Protein AF-A0A0H4A377-F1 (afdb_monomer_lite)

Foldseek 3Di:
DDDPDDPPPPQDDDDVQLVDDDPQLVVLVSVLVVQLVVLLDLPPDPDDQDADDPLLVPDQLLLNLQLLVQLSQQSSCVSRVVSLVVSVVSCVVSVSVSNVVVCVVVPVNPRRDRQPPRPDDSVVNDDDPVRVVVSVVCVVVSHRNGGPVRSVVSSVVSVVD

pLDDT: mean 80.59, std 16.09, range [32.06, 98.0]

Structure (mmCIF, N/CA/C/O backbone):
data_AF-A0A0H4A377-F1
#
_entry.id   AF-A0A0H4A377-F1
#
loop_
_atom_site.group_PDB
_atom_site.id
_atom_site.type_symbol
_atom_site.label_atom_id
_atom_site.label_alt_id
_atom_site.label_comp_id
_atom_site.label_asym_id
_atom_site.label_entity_id
_atom_site.label_seq_id
_atom_site.pdbx_PDB_ins_code
_atom_site.Cartn_x
_atom_site.Cartn_y
_atom_site.Cartn_z
_atom_site.occupancy
_atom_site.B_iso_or_equiv
_atom_site.auth_seq_id
_atom_site.auth_comp_id
_atom_site.auth_asym_id
_atom_site.auth_atom_id
_atom_site.pdbx_PDB_model_num
ATOM 1 N N . MET A 1 1 ? 28.734 11.476 30.024 1.00 33.59 1 MET A N 1
ATOM 2 C CA . MET A 1 1 ? 27.365 10.921 30.065 1.00 33.59 1 MET A CA 1
ATOM 3 C C . MET A 1 1 ? 26.577 11.613 28.969 1.00 33.59 1 MET A C 1
ATOM 5 O O . MET A 1 1 ? 26.294 12.795 29.099 1.00 33.59 1 MET A O 1
ATOM 9 N N . LEU A 1 2 ? 26.367 10.931 27.843 1.00 34.34 2 LEU A N 1
ATOM 10 C CA . LEU A 1 2 ? 25.585 11.451 26.722 1.00 34.34 2 LEU A CA 1
ATOM 11 C C . LEU A 1 2 ? 24.106 11.210 27.034 1.00 34.34 2 LEU A C 1
ATOM 13 O O . LEU A 1 2 ? 23.704 10.077 27.286 1.00 34.34 2 LEU A O 1
ATOM 17 N N . LEU A 1 3 ? 23.341 12.297 27.092 1.00 38.03 3 LEU A N 1
ATOM 18 C CA . LEU A 1 3 ? 21.902 12.306 27.322 1.00 38.03 3 LEU A CA 1
ATOM 19 C C . LEU A 1 3 ? 21.206 11.594 26.156 1.00 38.03 3 LEU A C 1
ATOM 21 O O . LEU A 1 3 ? 21.155 12.115 25.044 1.00 38.03 3 LEU A O 1
ATOM 25 N N . GLY A 1 4 ? 20.687 10.396 26.422 1.00 33.06 4 GLY A N 1
ATOM 26 C CA . GLY A 1 4 ? 19.763 9.699 25.537 1.00 33.06 4 GLY A CA 1
ATOM 27 C C . GLY A 1 4 ? 18.421 10.420 25.548 1.00 33.06 4 GLY A C 1
ATOM 28 O O . GLY A 1 4 ? 17.617 10.225 26.454 1.00 33.06 4 GLY A O 1
ATOM 29 N N . GLY A 1 5 ? 18.197 11.283 24.559 1.00 32.06 5 GLY A N 1
ATOM 30 C CA . GLY A 1 5 ? 16.874 11.821 24.279 1.00 32.06 5 GLY A CA 1
ATOM 31 C C . GLY A 1 5 ? 16.006 10.707 23.710 1.00 32.06 5 GLY A C 1
ATOM 32 O O . GLY A 1 5 ? 16.169 10.322 22.556 1.00 32.06 5 GLY A O 1
ATOM 33 N N . THR A 1 6 ? 15.093 10.170 24.514 1.00 38.69 6 THR A N 1
ATOM 34 C CA . THR A 1 6 ? 13.987 9.369 23.995 1.00 38.69 6 THR A CA 1
ATOM 35 C C . THR A 1 6 ? 13.152 10.286 23.110 1.00 38.69 6 THR A C 1
ATOM 37 O O . THR A 1 6 ? 12.562 11.249 23.604 1.00 38.69 6 THR A O 1
ATOM 40 N N . LEU A 1 7 ? 13.136 10.023 21.803 1.00 39.56 7 LEU A N 1
ATOM 41 C CA . LEU A 1 7 ? 12.176 10.613 20.877 1.00 39.56 7 LEU A CA 1
ATOM 42 C C . LEU A 1 7 ? 10.778 10.258 21.396 1.00 39.56 7 LEU A C 1
ATOM 44 O O . LEU A 1 7 ? 10.301 9.142 21.206 1.00 39.56 7 LEU A O 1
ATOM 48 N N . SER A 1 8 ? 10.153 11.187 22.117 1.00 38.62 8 SER A N 1
ATOM 49 C CA . SER A 1 8 ? 8.741 11.099 22.468 1.00 38.62 8 SER A CA 1
ATOM 50 C C . SER A 1 8 ? 7.973 11.291 21.167 1.00 38.62 8 SER A C 1
ATOM 52 O O . SER A 1 8 ? 7.726 12.418 20.735 1.00 38.62 8 SER A O 1
ATOM 54 N N . TYR A 1 9 ? 7.695 10.191 20.468 1.00 49.31 9 TYR A N 1
ATOM 55 C CA . TYR A 1 9 ? 6.739 10.210 19.375 1.00 49.31 9 TYR A CA 1
ATOM 56 C C . TYR A 1 9 ? 5.407 10.636 19.986 1.00 49.31 9 TYR A C 1
ATOM 58 O O . TYR A 1 9 ? 4.840 9.903 20.795 1.00 49.31 9 TYR A O 1
ATOM 66 N N . ALA A 1 10 ? 4.938 11.838 19.636 1.00 57.28 10 ALA A N 1
ATOM 67 C CA . ALA A 1 10 ? 3.597 12.282 19.991 1.00 57.28 10 ALA A CA 1
ATOM 68 C C . ALA A 1 10 ? 2.610 11.161 19.637 1.00 57.28 10 ALA A C 1
ATOM 70 O O . ALA A 1 10 ? 2.690 10.595 18.536 1.00 57.28 10 ALA A O 1
ATOM 71 N N . GLN A 1 11 ? 1.740 10.798 20.585 1.00 59.22 11 GLN A N 1
ATOM 72 C CA . GLN A 1 11 ? 0.735 9.774 20.329 1.00 59.22 11 GLN A CA 1
ATOM 73 C C . GLN A 1 11 ? -0.070 10.181 19.084 1.00 59.22 11 GLN A C 1
ATOM 75 O O . GLN A 1 11 ? -0.408 11.357 18.945 1.00 59.22 11 GLN A O 1
ATOM 80 N N . PRO A 1 12 ? -0.303 9.262 18.132 1.00 72.88 12 PRO A N 1
ATOM 81 C CA . PRO A 1 12 ? -1.138 9.558 16.981 1.00 72.88 12 PRO A CA 1
ATOM 82 C C . PRO A 1 12 ? -2.538 9.975 17.434 1.00 72.88 12 PRO A C 1
ATOM 84 O O . PRO A 1 12 ? -3.149 9.267 18.231 1.00 72.88 12 PRO A O 1
ATOM 87 N N . ASP A 1 13 ? -3.048 11.080 16.892 1.00 79.94 13 ASP A N 1
ATOM 88 C CA . ASP A 1 13 ? -4.442 11.468 17.103 1.00 79.94 13 ASP A CA 1
ATOM 89 C C . ASP A 1 13 ? -5.382 10.440 16.463 1.00 79.94 13 ASP A C 1
ATOM 91 O O . ASP A 1 13 ? -5.156 9.971 15.339 1.00 79.94 13 ASP A O 1
ATOM 95 N N . VAL A 1 14 ? -6.453 10.105 17.183 1.00 85.44 14 VAL A N 1
ATOM 96 C CA . VAL A 1 14 ? -7.566 9.305 16.669 1.00 85.44 14 VAL A CA 1
ATOM 97 C C . VAL A 1 14 ? -8.572 10.254 16.021 1.00 85.44 14 VAL A C 1
ATOM 99 O O . VAL A 1 14 ? -9.105 11.118 16.713 1.00 85.44 14 VAL A O 1
ATOM 102 N N . PRO A 1 15 ? -8.868 10.112 14.721 1.00 86.75 15 PRO A N 1
ATOM 103 C CA . PRO A 1 15 ? -9.880 10.931 14.070 1.00 86.75 15 PRO A CA 1
ATOM 104 C C . PRO A 1 15 ? -11.271 10.753 14.701 1.00 86.75 15 PRO A C 1
ATOM 106 O O . PRO A 1 15 ? -11.772 9.632 14.822 1.00 86.75 15 PRO A O 1
ATOM 109 N N . ASP A 1 16 ? -11.933 11.864 15.039 1.00 86.94 16 ASP A N 1
ATOM 110 C CA . ASP A 1 16 ? -13.263 11.870 15.674 1.00 86.94 16 ASP A CA 1
ATOM 111 C C . ASP A 1 16 ? -14.327 11.115 14.857 1.00 86.94 16 ASP A C 1
ATOM 113 O O . ASP A 1 16 ? -15.260 10.521 15.405 1.00 86.94 16 ASP A O 1
ATOM 117 N N . ASN A 1 17 ? -14.192 11.110 13.526 1.00 86.12 17 ASN A N 1
ATOM 118 C CA . ASN A 1 17 ? -15.119 10.437 12.614 1.00 86.12 17 ASN A CA 1
ATOM 119 C C . ASN A 1 17 ? -15.098 8.904 12.745 1.00 86.12 17 ASN A C 1
ATOM 121 O O . ASN A 1 17 ? -16.081 8.267 12.352 1.00 86.12 17 ASN A O 1
ATOM 125 N N . LEU A 1 18 ? -14.046 8.318 13.331 1.00 88.31 18 LEU A N 1
ATOM 126 C CA . LEU A 1 18 ? -13.995 6.887 13.634 1.00 88.31 18 LEU A CA 1
ATOM 127 C C . LEU A 1 18 ? -14.927 6.510 14.790 1.00 88.31 18 LEU A C 1
ATOM 129 O O . LEU A 1 18 ? -15.412 5.382 14.826 1.00 88.31 18 LEU A O 1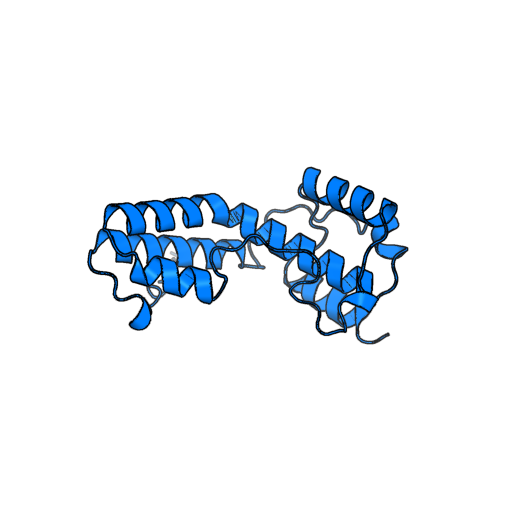
ATOM 133 N N . MET A 1 19 ? -15.238 7.448 15.696 1.00 88.12 19 MET A N 1
ATOM 134 C CA . MET A 1 19 ? -16.159 7.243 16.824 1.00 88.12 19 MET A CA 1
ATOM 135 C C . MET A 1 19 ? -15.872 5.959 17.625 1.00 88.12 19 MET A C 1
ATOM 137 O O . MET A 1 19 ? -16.801 5.219 17.965 1.00 88.12 19 MET A O 1
ATOM 141 N N . LEU A 1 20 ? -14.591 5.677 17.885 1.00 89.94 20 LEU A N 1
ATOM 142 C CA . LEU A 1 20 ? -14.153 4.485 18.615 1.00 89.94 20 LEU A CA 1
ATOM 143 C C . LEU A 1 20 ? -14.701 4.506 20.044 1.00 89.94 20 LEU A C 1
ATOM 145 O O . LEU A 1 20 ? -14.615 5.523 20.731 1.00 89.94 20 LEU A O 1
ATOM 149 N N . LYS A 1 21 ? -15.295 3.392 20.484 1.00 81.88 21 LYS A N 1
ATOM 150 C CA . LYS A 1 21 ? -16.058 3.342 21.744 1.00 81.88 21 LYS A CA 1
ATOM 151 C C . LYS A 1 21 ? -15.300 2.742 22.921 1.00 81.88 21 LYS A C 1
ATOM 153 O O . LYS A 1 21 ? -15.775 2.862 24.049 1.00 81.88 21 LYS A O 1
ATOM 158 N N . SER A 1 22 ? -14.183 2.064 22.674 1.00 90.94 22 SER A N 1
ATOM 159 C CA . SER A 1 22 ? -13.394 1.389 23.705 1.00 90.94 22 SER A CA 1
ATOM 160 C C . SER A 1 22 ? -11.920 1.770 23.643 1.00 90.94 22 SER A C 1
ATOM 162 O O . SER A 1 22 ? -11.365 2.008 22.567 1.00 90.94 22 SER A O 1
ATOM 164 N N . ASP A 1 23 ? -11.275 1.734 24.809 1.00 92.69 23 ASP A N 1
ATOM 165 C CA . ASP A 1 23 ? -9.834 1.956 24.946 1.00 92.69 23 ASP A CA 1
ATOM 166 C C . ASP A 1 23 ? -9.038 0.967 24.085 1.00 92.69 23 ASP A C 1
ATOM 168 O O . ASP A 1 23 ? -8.122 1.365 23.376 1.00 92.69 23 ASP A O 1
ATOM 172 N N . SER A 1 24 ? -9.459 -0.302 24.026 1.00 94.94 24 SER A N 1
ATOM 173 C CA . SER A 1 24 ? -8.813 -1.314 23.181 1.00 94.94 24 SER A CA 1
ATOM 174 C C . SER A 1 24 ? -8.901 -1.010 21.682 1.00 94.94 24 SER A C 1
ATOM 176 O O . SER A 1 24 ? -7.966 -1.310 20.943 1.00 94.94 24 SER A O 1
ATOM 178 N N . SER A 1 25 ? -9.985 -0.386 21.213 1.00 95.56 25 SER A N 1
ATOM 179 C CA . SER A 1 25 ? -10.097 0.055 19.817 1.00 95.56 25 SER A CA 1
ATOM 180 C C . SER A 1 25 ? -9.189 1.248 19.530 1.00 95.56 25 SER A C 1
ATOM 182 O O . SER A 1 25 ? -8.541 1.288 18.484 1.00 95.56 25 SER A O 1
ATOM 184 N N . ILE A 1 26 ? -9.113 2.199 20.465 1.00 94.12 26 ILE A N 1
ATOM 185 C CA . ILE A 1 26 ? -8.225 3.366 20.391 1.00 94.12 26 ILE A CA 1
ATOM 186 C C . ILE A 1 26 ? -6.759 2.926 20.358 1.00 94.12 26 ILE A C 1
ATOM 188 O O . ILE A 1 26 ? -6.014 3.328 19.465 1.00 94.12 26 ILE A O 1
ATOM 192 N N . GLU A 1 27 ? -6.352 2.063 21.287 1.00 94.88 27 GLU A N 1
ATOM 193 C CA . GLU A 1 27 ? -4.993 1.526 21.372 1.00 94.88 27 GLU A CA 1
ATOM 194 C C . GLU A 1 27 ? -4.616 0.742 20.116 1.00 94.88 27 GLU A C 1
ATOM 196 O O . GLU A 1 27 ? -3.528 0.931 19.571 1.00 94.88 27 GLU A O 1
ATOM 201 N N . SER A 1 28 ? -5.527 -0.096 19.616 1.00 95.75 28 SER A N 1
ATOM 202 C CA . SER A 1 28 ? -5.290 -0.884 18.409 1.00 95.75 28 SER A CA 1
ATOM 203 C C . SER A 1 28 ? -5.138 -0.002 17.165 1.00 95.75 28 SER A C 1
ATOM 205 O O . SER A 1 28 ? -4.204 -0.194 16.385 1.00 95.75 28 SER A O 1
ATOM 207 N N . TYR A 1 29 ? -5.969 1.038 17.021 1.00 94.81 29 TYR A N 1
ATOM 208 C CA . TYR A 1 29 ? -5.810 2.037 15.961 1.00 94.81 29 TYR A CA 1
ATOM 209 C C . TYR A 1 29 ? -4.479 2.790 16.076 1.00 94.81 29 TYR A C 1
ATOM 211 O O . TYR A 1 29 ? -3.752 2.926 15.093 1.00 94.81 29 TYR A O 1
ATOM 219 N N . ILE A 1 30 ? -4.117 3.249 17.275 1.00 93.88 30 ILE A N 1
ATOM 220 C CA . ILE A 1 30 ? -2.847 3.947 17.517 1.00 93.88 30 ILE A CA 1
ATOM 221 C C . ILE A 1 30 ? -1.655 3.053 17.156 1.00 93.88 30 ILE A C 1
ATOM 223 O O . ILE A 1 30 ? -0.742 3.510 16.464 1.00 93.88 30 ILE A O 1
ATOM 227 N N . SER A 1 31 ? -1.680 1.790 17.585 1.00 94.00 31 SER A N 1
ATOM 228 C CA . SER A 1 31 ? -0.650 0.794 17.277 1.00 94.00 31 SER A CA 1
ATOM 229 C C . SER A 1 31 ? -0.512 0.595 15.766 1.00 94.00 31 SER A C 1
ATOM 231 O O . SER A 1 31 ? 0.592 0.687 15.221 1.00 94.00 31 SER A O 1
ATOM 233 N N . PHE A 1 32 ? -1.638 0.446 15.060 1.00 94.81 32 PHE A N 1
ATOM 234 C CA . PHE A 1 32 ? -1.648 0.384 13.602 1.00 94.81 32 PHE A CA 1
ATOM 235 C C . PHE A 1 32 ? -1.029 1.638 12.969 1.00 94.81 32 PHE A C 1
ATOM 237 O O . PHE A 1 32 ? -0.144 1.516 12.123 1.00 94.81 32 PHE A O 1
ATOM 244 N N . ILE A 1 33 ? -1.409 2.847 13.395 1.00 93.31 33 ILE A N 1
ATOM 245 C CA . ILE A 1 33 ? -0.854 4.090 12.835 1.00 93.31 33 ILE A CA 1
ATOM 246 C C . ILE A 1 33 ? 0.651 4.214 13.097 1.00 93.31 33 ILE A C 1
ATOM 248 O O . ILE A 1 33 ? 1.394 4.700 12.240 1.00 93.31 33 ILE A O 1
ATOM 252 N N . GLN A 1 34 ? 1.135 3.769 14.255 1.00 91.56 34 GLN A N 1
ATOM 253 C CA . GLN A 1 34 ? 2.569 3.720 14.536 1.00 91.56 34 GLN A CA 1
ATOM 254 C C . GLN A 1 34 ? 3.282 2.738 13.602 1.00 91.56 34 GLN A C 1
ATOM 256 O O . GLN A 1 34 ? 4.282 3.110 12.985 1.00 91.56 34 GLN A O 1
ATOM 261 N N . LYS A 1 35 ? 2.743 1.525 13.428 1.00 91.44 35 LYS A N 1
ATOM 262 C CA . LYS A 1 35 ? 3.289 0.536 12.491 1.00 91.44 35 LYS A CA 1
ATOM 263 C C . LYS A 1 35 ? 3.292 1.061 11.056 1.00 91.44 35 LYS A C 1
ATOM 265 O O . LYS A 1 35 ? 4.316 0.969 10.384 1.00 91.44 35 LYS A O 1
ATOM 270 N N . PHE A 1 36 ? 2.199 1.678 10.614 1.00 88.06 36 PHE A N 1
ATOM 271 C CA . PHE A 1 36 ? 2.082 2.321 9.308 1.00 88.06 36 PHE A CA 1
ATOM 272 C C . PHE A 1 36 ? 3.181 3.373 9.098 1.00 88.06 36 PHE A C 1
ATOM 274 O O . PHE A 1 36 ? 3.861 3.363 8.072 1.00 88.06 36 PHE A O 1
ATOM 281 N N . LYS A 1 37 ? 3.421 4.239 10.095 1.00 85.75 37 LYS A N 1
ATOM 282 C CA . LYS A 1 37 ? 4.504 5.236 10.051 1.00 85.75 37 LYS A CA 1
ATOM 283 C C . LYS A 1 37 ? 5.886 4.592 9.961 1.00 85.75 37 LYS A C 1
ATOM 285 O O . LYS A 1 37 ? 6.707 5.085 9.199 1.00 85.75 37 LYS A O 1
ATOM 290 N N . VAL A 1 38 ? 6.137 3.501 10.688 1.00 85.88 38 VAL A N 1
ATOM 291 C CA . VAL A 1 38 ? 7.413 2.763 10.626 1.00 85.88 38 VAL A CA 1
ATOM 292 C C . VAL A 1 38 ? 7.612 2.109 9.257 1.00 85.88 38 VAL A C 1
ATOM 294 O O . VAL A 1 38 ? 8.682 2.232 8.674 1.00 85.88 38 VAL A O 1
ATOM 297 N N . CYS A 1 39 ? 6.585 1.470 8.694 1.00 83.44 39 CYS A N 1
ATOM 298 C CA . CYS A 1 39 ? 6.655 0.875 7.355 1.00 83.44 39 CYS A CA 1
ATOM 299 C C . CYS A 1 39 ? 6.852 1.936 6.251 1.00 83.44 39 CYS A C 1
ATOM 301 O O . CYS A 1 39 ? 7.536 1.704 5.248 1.00 83.44 39 CYS A O 1
ATOM 303 N N . GLY A 1 40 ? 6.292 3.131 6.457 1.00 76.44 40 GLY A N 1
ATOM 304 C CA . GLY A 1 40 ? 6.503 4.303 5.609 1.00 76.44 40 GLY A CA 1
ATOM 305 C C . GLY A 1 40 ? 7.814 5.055 5.873 1.00 76.44 40 GLY A C 1
ATOM 306 O O . GLY A 1 40 ? 8.185 5.904 5.058 1.00 76.44 40 GLY A O 1
ATOM 307 N N . ASP A 1 41 ? 8.525 4.768 6.971 1.00 73.69 41 ASP A N 1
ATOM 308 C CA . ASP A 1 41 ? 9.795 5.417 7.294 1.00 73.69 41 ASP A CA 1
ATOM 309 C C . ASP A 1 41 ? 10.858 4.973 6.290 1.00 73.69 41 ASP A C 1
ATOM 311 O O . ASP A 1 41 ? 11.122 3.793 6.056 1.00 73.69 41 A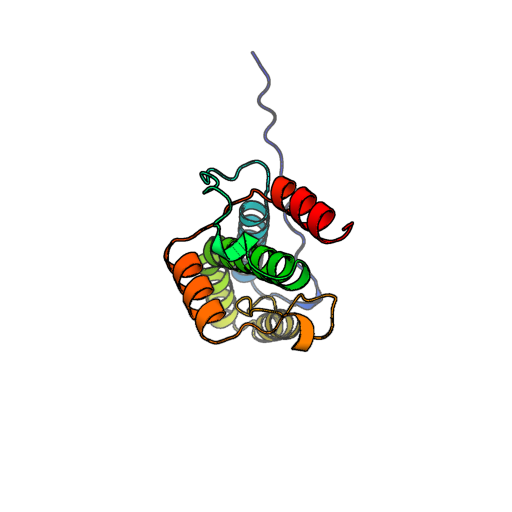SP A O 1
ATOM 315 N N . LYS A 1 42 ? 11.440 5.975 5.644 1.00 65.38 42 LYS A N 1
ATOM 316 C CA . LYS A 1 42 ? 12.365 5.835 4.525 1.00 65.38 42 LYS A CA 1
ATOM 317 C C . LYS A 1 42 ? 13.807 5.684 4.994 1.00 65.38 42 LYS A C 1
ATOM 319 O O . LYS A 1 42 ? 14.633 5.224 4.220 1.00 65.38 42 LYS A O 1
ATOM 324 N N . THR A 1 43 ? 14.098 6.081 6.232 1.00 59.31 43 THR A N 1
ATOM 325 C CA . THR A 1 43 ? 15.463 6.185 6.766 1.00 59.31 43 THR A CA 1
ATOM 326 C C . THR A 1 43 ? 15.946 4.914 7.461 1.00 59.31 43 THR A C 1
ATOM 328 O O . THR A 1 43 ? 17.146 4.678 7.529 1.00 59.31 43 THR A O 1
ATOM 331 N N . ASN A 1 44 ? 15.019 4.068 7.918 1.00 54.78 44 ASN A N 1
ATOM 332 C CA . ASN A 1 44 ? 15.304 2.857 8.694 1.00 54.78 44 ASN A CA 1
ATOM 333 C C . ASN A 1 44 ? 15.030 1.553 7.923 1.00 54.78 44 ASN A C 1
ATOM 335 O O . ASN A 1 44 ? 14.884 0.489 8.524 1.00 54.78 44 ASN A O 1
ATOM 339 N N . ARG A 1 45 ? 14.940 1.606 6.588 1.00 63.12 45 ARG A N 1
ATOM 340 C CA . ARG A 1 45 ? 14.728 0.403 5.771 1.00 63.12 45 ARG A CA 1
ATOM 341 C C . ARG A 1 45 ? 16.028 -0.396 5.703 1.00 63.12 45 ARG A C 1
ATOM 343 O O . ARG A 1 45 ? 17.001 0.059 5.116 1.00 63.12 45 ARG A O 1
ATOM 350 N N . SER A 1 46 ? 16.033 -1.602 6.266 1.00 55.25 46 SER A N 1
ATOM 351 C CA . SER A 1 46 ? 17.168 -2.538 6.219 1.00 55.25 46 SER A CA 1
ATOM 352 C C . SER A 1 46 ? 17.262 -3.326 4.907 1.00 55.25 46 SER A C 1
ATOM 354 O O . SER A 1 46 ? 17.997 -4.310 4.826 1.00 55.25 46 SER A O 1
ATOM 356 N N . ASN A 1 47 ? 16.488 -2.950 3.891 1.00 53.28 47 ASN A N 1
ATOM 357 C CA . ASN A 1 47 ? 16.387 -3.731 2.670 1.00 53.28 47 ASN A CA 1
ATOM 358 C C . ASN A 1 47 ? 17.566 -3.440 1.762 1.00 53.28 47 ASN A C 1
ATOM 360 O O . ASN A 1 47 ? 17.864 -2.290 1.449 1.00 53.28 47 ASN A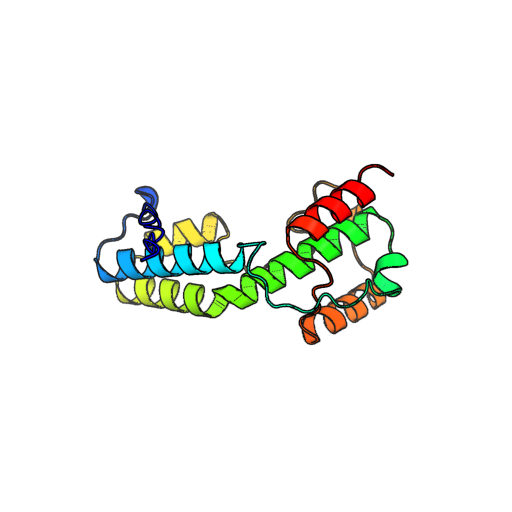 O 1
ATOM 364 N N . ASN A 1 48 ? 18.204 -4.517 1.329 1.00 50.06 48 ASN A N 1
ATOM 365 C CA . ASN A 1 48 ? 19.248 -4.499 0.328 1.00 50.06 48 ASN A CA 1
ATOM 366 C C . ASN A 1 48 ? 18.592 -4.112 -1.010 1.00 50.06 48 ASN A C 1
ATOM 368 O O . ASN A 1 48 ? 17.784 -4.905 -1.505 1.00 50.06 48 ASN A O 1
ATOM 372 N N . PRO A 1 49 ? 18.843 -2.916 -1.577 1.00 56.97 49 PRO A N 1
ATOM 373 C CA . PRO A 1 49 ? 18.251 -2.557 -2.853 1.00 56.97 49 PRO A CA 1
ATOM 374 C C . PRO A 1 49 ? 18.790 -3.534 -3.891 1.00 56.97 49 PRO A C 1
ATOM 376 O O . PRO A 1 49 ? 19.985 -3.544 -4.199 1.00 56.97 49 PRO A O 1
ATOM 379 N N . TYR A 1 50 ? 17.924 -4.396 -4.415 1.00 54.69 50 TYR A N 1
ATOM 380 C CA . TYR A 1 50 ? 18.294 -5.160 -5.592 1.00 54.69 50 TYR A CA 1
ATOM 381 C C . TYR A 1 50 ? 18.597 -4.170 -6.730 1.00 54.69 50 TYR A C 1
ATOM 383 O O . TYR A 1 50 ? 17.947 -3.126 -6.820 1.00 54.69 50 TYR A O 1
ATOM 391 N N . PRO A 1 51 ? 19.567 -4.455 -7.613 1.00 63.31 51 PRO A N 1
ATOM 392 C CA . PRO A 1 51 ? 19.821 -3.592 -8.760 1.00 63.31 51 PRO A CA 1
ATOM 393 C C . PRO A 1 51 ? 18.550 -3.442 -9.604 1.00 63.31 51 PRO A C 1
ATOM 395 O O . PRO A 1 51 ? 17.726 -4.361 -9.660 1.00 63.31 51 PRO A O 1
ATOM 398 N N . ILE A 1 52 ? 18.395 -2.288 -10.263 1.00 71.50 52 ILE A N 1
ATOM 399 C CA . ILE A 1 52 ? 17.292 -2.056 -11.204 1.00 71.50 52 ILE A CA 1
ATOM 400 C C . ILE A 1 52 ? 17.314 -3.171 -12.253 1.00 71.50 52 ILE A C 1
ATOM 402 O O . ILE A 1 52 ? 18.320 -3.362 -12.929 1.00 71.50 52 ILE A O 1
ATOM 406 N N . ASN A 1 53 ? 16.215 -3.915 -12.353 1.00 78.12 53 ASN A N 1
ATOM 407 C CA . ASN A 1 53 ? 16.086 -5.049 -13.258 1.00 78.12 53 ASN A CA 1
ATOM 408 C C . ASN A 1 53 ? 15.967 -4.570 -14.721 1.00 78.12 53 ASN A C 1
ATOM 410 O O . ASN A 1 53 ? 15.261 -3.598 -15.001 1.00 78.12 53 ASN A O 1
ATOM 414 N N . ASP A 1 54 ? 16.614 -5.277 -15.651 1.00 83.81 54 ASP A N 1
ATOM 415 C CA . ASP A 1 54 ? 16.591 -4.983 -17.091 1.00 83.81 54 ASP A CA 1
ATOM 416 C C . ASP A 1 54 ? 15.173 -4.925 -17.677 1.00 83.81 54 ASP A C 1
ATOM 418 O O . ASP A 1 54 ? 14.882 -4.075 -18.520 1.00 83.81 54 ASP A O 1
ATOM 422 N N . TRP A 1 55 ? 14.257 -5.773 -17.196 1.00 90.06 55 TRP A N 1
ATOM 423 C CA . TRP A 1 55 ? 12.847 -5.717 -17.578 1.00 90.06 55 TRP A CA 1
ATOM 424 C C . TRP A 1 55 ? 12.229 -4.364 -17.216 1.00 90.06 55 TRP A C 1
ATOM 426 O O . TRP A 1 55 ? 11.606 -3.734 -18.070 1.00 90.06 55 TRP A O 1
ATOM 436 N N . LEU A 1 56 ? 12.464 -3.861 -15.999 1.00 86.88 56 LEU A N 1
ATOM 437 C CA . LEU A 1 56 ? 11.942 -2.560 -15.583 1.00 86.88 56 LEU A CA 1
ATOM 438 C C . LEU A 1 56 ? 12.491 -1.445 -16.482 1.00 86.88 56 LEU A C 1
ATOM 440 O O . LEU A 1 56 ? 11.731 -0.584 -16.910 1.00 86.88 56 LEU A O 1
ATOM 444 N N . LEU A 1 57 ? 13.778 -1.488 -16.838 1.00 85.50 57 LEU A N 1
ATOM 445 C CA . LEU A 1 57 ? 14.384 -0.515 -17.756 1.00 85.50 57 LEU A CA 1
ATOM 446 C C . LEU A 1 57 ? 13.828 -0.597 -19.184 1.00 85.50 57 LEU A C 1
ATOM 448 O O . LEU A 1 57 ? 13.814 0.415 -19.886 1.00 85.50 57 LEU A O 1
ATOM 452 N N . SER A 1 58 ? 13.356 -1.771 -19.610 1.00 88.75 58 SER A N 1
ATOM 453 C CA . SER A 1 58 ? 12.777 -1.981 -20.941 1.00 88.75 58 SER A CA 1
ATOM 454 C C . SER A 1 58 ? 11.381 -1.367 -21.113 1.00 88.75 58 SER A C 1
ATOM 456 O O . SER A 1 58 ? 10.949 -1.106 -22.238 1.00 88.75 58 SER A O 1
ATOM 458 N N . LEU A 1 59 ? 10.671 -1.097 -20.011 1.00 88.75 59 LEU A N 1
ATOM 459 C CA . LEU A 1 59 ? 9.328 -0.525 -20.058 1.00 88.75 59 LEU A CA 1
ATOM 460 C C . LEU A 1 59 ? 9.353 0.960 -20.473 1.00 88.75 59 LEU A C 1
ATOM 462 O O . LEU A 1 59 ? 10.273 1.695 -20.120 1.00 88.75 59 LEU A O 1
ATOM 466 N N . PRO A 1 60 ? 8.297 1.480 -21.124 1.00 88.62 60 PRO A N 1
ATOM 467 C CA . PRO A 1 60 ? 8.070 2.920 -21.239 1.00 88.62 60 PRO A CA 1
ATOM 468 C C . PRO A 1 60 ? 8.116 3.631 -19.877 1.00 88.62 60 PRO A C 1
ATOM 470 O O . PRO A 1 60 ? 7.546 3.137 -18.905 1.00 88.62 60 PRO A O 1
ATOM 473 N N . LEU A 1 61 ? 8.692 4.839 -19.811 1.00 82.62 61 LEU A N 1
ATOM 474 C CA . LEU A 1 61 ? 8.906 5.593 -18.557 1.00 82.62 61 LEU A CA 1
ATOM 475 C C . LEU A 1 61 ? 7.658 5.703 -17.662 1.00 82.62 61 LEU A C 1
ATOM 477 O O . LEU A 1 61 ? 7.738 5.560 -16.443 1.00 82.62 61 LEU A O 1
ATOM 481 N N . LYS A 1 62 ? 6.475 5.903 -18.258 1.00 80.50 62 LYS A N 1
ATOM 482 C CA . LYS A 1 62 ? 5.204 5.966 -17.514 1.00 80.50 62 LYS A CA 1
ATOM 483 C C . LYS A 1 62 ? 4.858 4.638 -16.831 1.00 80.50 62 LYS A C 1
ATOM 485 O O . LYS A 1 62 ? 4.382 4.648 -15.697 1.00 80.50 62 LYS A O 1
ATOM 490 N N . LYS A 1 63 ? 5.126 3.507 -17.494 1.00 87.00 63 LYS A N 1
ATOM 491 C CA . LYS A 1 63 ? 4.961 2.164 -16.921 1.00 87.00 63 LYS A CA 1
ATOM 492 C C . LYS A 1 63 ? 6.006 1.901 -15.844 1.00 87.00 63 LYS A C 1
ATOM 494 O O . LYS A 1 63 ? 5.630 1.400 -14.791 1.00 87.00 63 LYS A O 1
ATOM 499 N N . GLN A 1 64 ? 7.258 2.325 -16.054 1.00 85.75 64 GLN A N 1
ATOM 500 C CA . GLN A 1 64 ? 8.305 2.239 -15.028 1.00 85.75 64 GLN A CA 1
ATOM 501 C C . GLN A 1 64 ? 7.854 2.919 -13.740 1.00 85.75 64 GLN A C 1
ATOM 503 O O . GLN A 1 64 ? 7.814 2.287 -12.693 1.00 85.75 64 GLN A O 1
ATOM 508 N N . ALA A 1 65 ? 7.417 4.178 -13.828 1.00 81.12 65 ALA A N 1
ATOM 509 C CA . ALA A 1 65 ? 6.967 4.937 -12.666 1.00 81.12 65 ALA A CA 1
ATOM 510 C C . ALA A 1 65 ? 5.779 4.267 -11.952 1.00 81.12 65 ALA A C 1
ATOM 512 O O . ALA A 1 65 ? 5.731 4.250 -10.723 1.00 81.12 65 ALA A O 1
ATOM 513 N N . SER A 1 66 ? 4.840 3.695 -12.713 1.00 86.44 66 SER A N 1
ATOM 514 C CA . SER A 1 66 ? 3.685 2.972 -12.167 1.00 86.44 66 SER A CA 1
ATOM 515 C C . SER A 1 66 ? 4.089 1.676 -11.456 1.00 86.44 66 SER A C 1
ATOM 517 O O . SER A 1 66 ? 3.672 1.451 -10.323 1.00 86.44 66 SER A O 1
ATOM 519 N N . VAL A 1 67 ? 4.941 0.852 -12.080 1.00 88.06 67 VAL A N 1
ATOM 520 C CA . VAL A 1 67 ? 5.471 -0.395 -11.495 1.00 88.06 67 VAL A CA 1
ATOM 521 C C . VAL A 1 67 ? 6.228 -0.100 -10.212 1.00 88.06 67 VAL A C 1
ATOM 523 O O . VAL A 1 67 ? 5.972 -0.702 -9.178 1.00 88.06 67 VAL A O 1
ATOM 526 N N . VAL A 1 68 ? 7.114 0.882 -10.266 1.00 84.50 68 VAL A N 1
ATOM 527 C CA . VAL A 1 68 ? 7.946 1.309 -9.149 1.00 84.50 68 VAL A CA 1
ATOM 528 C C . VAL A 1 68 ? 7.082 1.793 -7.975 1.00 84.50 68 VAL A C 1
ATOM 530 O O . VAL A 1 68 ? 7.257 1.330 -6.848 1.00 84.50 68 VAL A O 1
ATOM 533 N N . ALA A 1 69 ? 6.090 2.653 -8.230 1.00 83.25 69 ALA A N 1
ATOM 534 C CA . ALA A 1 69 ? 5.145 3.084 -7.201 1.00 83.25 69 ALA A CA 1
ATOM 535 C C . ALA A 1 69 ? 4.331 1.910 -6.632 1.00 83.25 69 ALA A C 1
ATOM 537 O O . ALA A 1 69 ? 4.105 1.852 -5.425 1.00 83.25 69 ALA A O 1
ATOM 538 N N . TYR A 1 70 ? 3.910 0.976 -7.483 1.00 88.38 70 TYR A N 1
ATOM 539 C CA . TYR A 1 70 ? 3.138 -0.189 -7.072 1.00 88.38 70 TYR A CA 1
ATOM 540 C C . TYR A 1 70 ? 3.942 -1.142 -6.177 1.00 88.38 70 TYR A C 1
ATOM 542 O O . TYR A 1 70 ? 3.480 -1.449 -5.081 1.00 88.38 70 TYR A O 1
ATOM 550 N N . LEU A 1 71 ? 5.159 -1.524 -6.579 1.00 87.06 71 LEU A N 1
ATOM 551 C CA . LEU A 1 71 ? 6.059 -2.379 -5.792 1.00 87.06 71 LEU A CA 1
ATOM 552 C C . LEU A 1 71 ? 6.301 -1.805 -4.392 1.00 87.06 71 LEU A C 1
ATOM 554 O O . LEU A 1 71 ? 6.221 -2.521 -3.398 1.00 87.06 71 LEU A O 1
ATOM 558 N N . LEU A 1 72 ? 6.518 -0.490 -4.295 1.00 83.12 72 LEU A N 1
ATOM 559 C CA . LEU A 1 72 ? 6.672 0.176 -3.004 1.00 83.12 72 LEU A CA 1
ATOM 560 C C . LEU A 1 72 ? 5.410 0.096 -2.145 1.00 83.12 72 LEU A C 1
ATOM 562 O O . LEU A 1 72 ? 5.507 -0.136 -0.944 1.00 83.12 72 LEU A O 1
ATOM 566 N N . ARG A 1 73 ? 4.231 0.309 -2.734 1.00 86.00 73 ARG A N 1
ATOM 567 C CA . ARG A 1 73 ? 2.975 0.228 -1.984 1.00 86.00 73 ARG A CA 1
ATOM 568 C C . ARG A 1 73 ? 2.699 -1.181 -1.496 1.00 86.00 73 ARG A C 1
ATOM 570 O O . ARG A 1 73 ? 2.258 -1.321 -0.361 1.00 86.00 73 ARG A O 1
ATOM 577 N N . VAL A 1 74 ? 2.976 -2.196 -2.314 1.00 89.94 74 VAL A N 1
ATOM 578 C CA . VAL A 1 74 ? 2.870 -3.596 -1.887 1.00 89.94 74 VAL A CA 1
ATOM 579 C C . VAL A 1 74 ? 3.841 -3.875 -0.749 1.00 89.94 74 VAL A C 1
ATOM 581 O O . VAL A 1 74 ? 3.428 -4.410 0.270 1.00 89.94 74 VAL A O 1
ATOM 584 N N . TYR A 1 75 ? 5.091 -3.428 -0.864 1.00 86.88 75 TYR A N 1
ATOM 585 C CA . TYR A 1 75 ? 6.070 -3.578 0.207 1.00 86.88 75 TYR A CA 1
ATOM 586 C C . TYR A 1 75 ? 5.612 -2.922 1.524 1.00 86.88 75 TYR A C 1
ATOM 588 O O . TYR A 1 75 ? 5.665 -3.539 2.588 1.00 86.88 75 TYR A O 1
ATOM 596 N N . GLU A 1 76 ? 5.131 -1.676 1.463 1.00 86.12 76 GLU A N 1
ATOM 597 C CA . GLU A 1 76 ? 4.587 -0.972 2.629 1.00 86.12 76 GLU A CA 1
ATOM 598 C C . GLU A 1 76 ? 3.394 -1.728 3.220 1.00 86.12 76 GLU A C 1
ATOM 600 O O . GLU A 1 76 ? 3.357 -1.931 4.431 1.00 86.12 76 GLU A O 1
ATOM 605 N N . TYR A 1 77 ? 2.465 -2.179 2.371 1.00 90.75 77 TYR A N 1
ATOM 606 C CA . TYR A 1 77 ? 1.293 -2.945 2.782 1.00 90.75 77 TYR A CA 1
ATOM 607 C C . TYR A 1 77 ? 1.675 -4.244 3.484 1.00 90.75 77 TYR A C 1
ATOM 609 O O . TYR A 1 77 ? 1.252 -4.452 4.614 1.00 90.75 77 TYR A O 1
ATOM 617 N N . ASN A 1 78 ? 2.543 -5.059 2.883 1.00 90.44 78 ASN A N 1
ATOM 618 C CA . ASN A 1 78 ? 3.012 -6.313 3.474 1.00 90.44 78 ASN A CA 1
ATOM 619 C C . ASN A 1 78 ? 3.691 -6.079 4.834 1.00 90.44 78 ASN A C 1
ATOM 621 O O . ASN A 1 78 ? 3.575 -6.898 5.739 1.00 90.44 78 ASN A O 1
ATOM 625 N N . CYS A 1 79 ? 4.363 -4.937 5.019 1.00 89.00 79 CYS A N 1
ATOM 626 C CA . CYS A 1 79 ? 4.966 -4.584 6.302 1.00 89.00 79 CYS A CA 1
ATOM 627 C C . CYS A 1 79 ? 3.930 -4.323 7.413 1.00 89.00 79 CYS A C 1
ATOM 629 O O . CYS A 1 79 ? 4.213 -4.646 8.570 1.00 89.00 79 CYS A O 1
ATOM 631 N N . TYR A 1 80 ? 2.770 -3.725 7.105 1.00 92.56 80 TYR A N 1
ATOM 632 C CA . TYR A 1 80 ? 1.737 -3.392 8.101 1.00 92.56 80 TYR A CA 1
ATOM 633 C C . TYR A 1 80 ? 0.483 -4.281 8.058 1.00 92.56 80 TYR A C 1
ATOM 635 O O . TYR A 1 80 ? -0.399 -4.075 8.891 1.00 92.56 80 TYR A O 1
ATOM 643 N N . GLU A 1 81 ? 0.380 -5.239 7.130 1.00 95.38 81 GLU A N 1
ATOM 644 C CA . GLU A 1 81 ? -0.823 -6.057 6.892 1.00 95.38 81 GLU A CA 1
ATOM 645 C C . GLU A 1 81 ? -1.305 -6.764 8.164 1.00 95.38 81 GLU A C 1
ATOM 647 O O . GLU A 1 81 ? -2.483 -6.674 8.505 1.00 95.38 81 GLU A O 1
ATOM 652 N N . ASP A 1 82 ? -0.400 -7.390 8.917 1.00 96.31 82 ASP A N 1
ATOM 653 C CA . ASP A 1 82 ? -0.760 -8.082 10.159 1.00 96.31 82 ASP A CA 1
ATOM 654 C C . ASP A 1 82 ? -1.368 -7.126 11.196 1.00 96.31 82 ASP A C 1
ATOM 656 O O . ASP A 1 82 ? -2.410 -7.419 11.780 1.00 96.31 82 ASP A O 1
ATOM 660 N N . SER A 1 83 ? -0.773 -5.942 11.381 1.00 96.50 83 SER A N 1
ATOM 661 C CA . SER A 1 83 ? -1.290 -4.927 12.309 1.00 96.50 83 SER A CA 1
ATOM 662 C C . SER A 1 83 ? -2.600 -4.299 11.825 1.00 96.50 83 SER A C 1
ATOM 664 O O . SER A 1 83 ? -3.446 -3.938 12.641 1.00 96.50 83 SER A O 1
ATOM 666 N N . LEU A 1 84 ? -2.795 -4.177 10.507 1.00 96.81 84 LEU A N 1
ATOM 667 C CA . LEU A 1 84 ? -4.066 -3.754 9.918 1.00 96.81 84 LEU A CA 1
ATOM 668 C C . LEU A 1 84 ? -5.170 -4.772 10.231 1.00 96.81 84 LEU A C 1
ATOM 670 O O . LEU A 1 84 ? -6.251 -4.388 10.677 1.00 96.81 84 LEU A O 1
ATOM 674 N N . ASN A 1 85 ? -4.889 -6.060 10.023 1.00 97.44 85 ASN A N 1
ATOM 675 C CA . ASN A 1 85 ? -5.829 -7.145 10.289 1.00 97.44 85 ASN A CA 1
ATOM 676 C C . ASN A 1 85 ? -6.162 -7.238 11.784 1.00 97.44 85 ASN A C 1
ATOM 678 O O . ASN A 1 85 ? -7.335 -7.316 12.143 1.00 97.44 85 ASN A O 1
ATOM 682 N N . GLU A 1 86 ? -5.161 -7.128 12.662 1.00 97.69 86 GLU A N 1
ATOM 683 C CA . GLU A 1 86 ? -5.357 -7.093 14.116 1.00 97.69 86 GLU A CA 1
ATOM 684 C C . GLU A 1 86 ? -6.250 -5.920 14.552 1.00 97.69 86 GLU A C 1
ATOM 686 O O . GLU A 1 86 ? -7.147 -6.086 15.389 1.00 97.69 86 GLU A O 1
ATOM 691 N N . MET A 1 87 ? -6.052 -4.741 13.954 1.00 97.50 87 MET A N 1
ATOM 692 C CA . MET A 1 87 ? -6.907 -3.582 14.195 1.00 97.50 87 MET A CA 1
ATOM 693 C C . MET A 1 87 ? -8.342 -3.843 13.745 1.00 97.50 87 MET A C 1
ATOM 695 O O . MET A 1 87 ? -9.270 -3.650 14.530 1.00 97.50 87 MET A O 1
ATOM 699 N N . VAL A 1 88 ? -8.552 -4.323 12.519 1.00 97.31 88 VAL A N 1
ATOM 700 C CA . VAL A 1 88 ? -9.896 -4.625 12.001 1.00 97.31 88 VAL A CA 1
ATOM 701 C C . VAL A 1 88 ? -10.605 -5.684 12.853 1.00 97.31 88 VAL A C 1
ATOM 703 O O . VAL A 1 88 ? -11.795 -5.536 13.152 1.00 97.31 88 VAL A O 1
ATOM 706 N N . ASP A 1 89 ? -9.887 -6.711 13.303 1.00 98.00 89 ASP A N 1
ATOM 707 C CA . ASP A 1 89 ? -10.410 -7.743 14.199 1.00 98.00 89 ASP A CA 1
ATOM 708 C C . ASP A 1 89 ? -10.817 -7.167 15.557 1.00 98.00 89 ASP A C 1
ATOM 710 O O . ASP A 1 89 ? -11.879 -7.509 16.091 1.00 98.00 89 ASP A O 1
ATOM 714 N N . THR A 1 90 ? -10.002 -6.274 16.118 1.00 97.81 90 THR A N 1
ATOM 715 C CA . THR A 1 90 ? -10.287 -5.604 17.394 1.00 97.81 90 THR A CA 1
ATOM 716 C C . THR A 1 90 ? -11.526 -4.718 17.285 1.00 97.81 90 THR A C 1
ATOM 718 O O . THR A 1 90 ? -12.456 -4.860 18.084 1.00 97.81 90 THR A O 1
ATOM 721 N N . LEU A 1 91 ? -11.600 -3.883 16.245 1.00 96.75 91 LEU A N 1
ATOM 722 C CA . LEU A 1 91 ? -12.769 -3.046 15.962 1.00 96.75 91 LEU A CA 1
ATOM 723 C C . LEU A 1 91 ? -14.036 -3.896 15.771 1.00 96.75 91 LEU A C 1
ATOM 725 O O . LEU A 1 91 ? -15.106 -3.553 16.279 1.00 96.75 91 LEU A O 1
ATOM 729 N N . SER A 1 92 ? -13.921 -5.039 15.091 1.00 96.56 92 SER A N 1
ATOM 730 C CA . SER A 1 92 ? -15.043 -5.957 14.862 1.00 96.56 92 SER A CA 1
ATOM 731 C C . SER A 1 92 ? -15.546 -6.578 16.165 1.00 96.56 92 SER A C 1
ATOM 733 O O . SER A 1 92 ? -16.753 -6.580 16.423 1.00 96.56 92 SER A O 1
ATOM 735 N N . LYS A 1 93 ? -14.635 -7.055 17.027 1.00 97.19 93 LYS A N 1
ATOM 736 C CA . LYS A 1 93 ? -14.965 -7.612 18.353 1.00 97.19 93 LYS A CA 1
ATOM 737 C C . LYS A 1 93 ? -15.658 -6.582 19.247 1.00 97.19 93 LYS A C 1
ATOM 739 O O . LYS A 1 93 ? -16.626 -6.919 19.931 1.00 97.19 93 LYS A O 1
ATOM 744 N N . ASN A 1 94 ? -15.218 -5.327 19.182 1.00 96.50 94 ASN A N 1
ATOM 745 C CA . ASN A 1 94 ? -15.781 -4.217 19.951 1.00 96.50 94 ASN A CA 1
ATOM 746 C C . ASN A 1 94 ? -17.041 -3.598 19.320 1.00 96.50 94 ASN A C 1
ATOM 748 O O . ASN A 1 94 ? -17.660 -2.718 19.916 1.00 96.50 94 ASN A O 1
ATOM 752 N N . LYS A 1 95 ? -17.484 -4.103 18.158 1.00 95.81 95 LYS A N 1
ATOM 753 C CA . LYS A 1 95 ? -18.662 -3.619 17.415 1.00 95.81 95 LYS A CA 1
ATOM 754 C C . LYS A 1 95 ? -18.525 -2.165 16.939 1.00 95.81 95 LYS A C 1
ATOM 756 O O . LYS A 1 95 ? -19.527 -1.454 16.800 1.00 95.81 95 LYS A O 1
ATOM 761 N N . ASP A 1 96 ? -17.307 -1.740 16.619 1.00 95.00 96 ASP A N 1
ATOM 762 C CA . ASP A 1 96 ? -16.989 -0.435 16.027 1.00 95.00 96 ASP A CA 1
ATOM 763 C C . ASP A 1 96 ? -17.149 -0.455 14.495 1.00 95.00 96 ASP A C 1
ATOM 765 O O . ASP A 1 96 ? -16.300 0.007 13.734 1.00 95.00 96 ASP A O 1
ATOM 769 N N . PHE A 1 97 ? -18.276 -0.986 14.008 1.00 94.06 97 PHE A N 1
ATOM 770 C CA . PHE A 1 97 ? -18.516 -1.185 12.571 1.00 94.06 97 PHE A CA 1
ATOM 771 C C . PHE A 1 97 ? -18.483 0.113 11.756 1.00 94.06 97 PHE A C 1
ATOM 773 O O . PHE A 1 97 ? -18.080 0.093 10.597 1.00 94.06 97 PHE A O 1
ATOM 780 N N . LYS A 1 98 ? -18.852 1.246 12.368 1.00 93.75 98 LYS A N 1
ATOM 781 C CA . LYS A 1 98 ? -18.762 2.561 11.722 1.00 93.75 98 LYS A CA 1
ATOM 782 C C . LYS A 1 98 ? -17.311 2.939 11.408 1.00 93.75 98 LYS A C 1
ATOM 784 O O . LYS A 1 98 ? -17.048 3.457 10.330 1.00 93.75 98 LYS A O 1
ATOM 789 N N . ALA A 1 99 ? -16.373 2.652 12.312 1.00 94.94 99 ALA A N 1
ATOM 790 C CA . ALA A 1 99 ? -14.954 2.908 12.082 1.00 94.94 99 ALA A CA 1
ATOM 791 C C . ALA A 1 99 ? -14.428 2.064 10.917 1.00 94.94 99 ALA A C 1
ATOM 793 O O . ALA A 1 99 ? -13.757 2.581 10.029 1.00 94.94 99 ALA A O 1
ATOM 794 N N . ILE A 1 100 ? -14.803 0.780 10.878 1.00 95.94 100 ILE A N 1
ATOM 795 C CA . ILE A 1 100 ? -14.445 -0.130 9.781 1.00 95.94 100 ILE A CA 1
ATOM 796 C C . ILE A 1 100 ? -14.997 0.388 8.449 1.00 95.94 100 ILE A C 1
ATOM 798 O O . ILE A 1 100 ? -14.285 0.385 7.448 1.00 95.94 100 ILE A O 1
ATOM 802 N N . GLU A 1 101 ? -16.245 0.858 8.425 1.00 95.38 101 GLU A N 1
ATOM 803 C CA . GLU A 1 101 ? -16.861 1.436 7.228 1.00 95.38 101 GLU A CA 1
ATOM 804 C C . GLU A 1 101 ? -16.123 2.693 6.750 1.00 95.38 101 GLU A C 1
ATOM 806 O O . GLU A 1 101 ? -15.820 2.801 5.563 1.00 95.38 101 GLU A O 1
ATOM 811 N N . VAL A 1 102 ? -15.781 3.612 7.659 1.00 94.88 102 VAL A N 1
ATOM 812 C CA . VAL A 1 102 ? -15.001 4.818 7.335 1.00 94.88 102 VAL A CA 1
ATOM 813 C C . VAL A 1 102 ? -13.643 4.436 6.745 1.00 94.88 102 VAL A C 1
ATOM 815 O O . VAL A 1 102 ? -13.323 4.857 5.635 1.00 94.88 102 VAL A O 1
ATOM 818 N N . LEU A 1 103 ? -12.889 3.567 7.424 1.00 93.69 103 LEU A N 1
ATOM 819 C CA . LEU A 1 103 ? -11.572 3.111 6.968 1.00 93.69 103 LEU A CA 1
ATOM 820 C C . LEU A 1 103 ? -11.647 2.408 5.608 1.00 93.69 103 LEU A C 1
ATOM 822 O O . LEU A 1 103 ? -10.784 2.601 4.751 1.00 93.69 103 LEU A O 1
ATOM 826 N N . LYS A 1 104 ? -12.697 1.613 5.382 1.00 93.81 104 LYS A N 1
ATOM 827 C CA . LYS A 1 104 ? -12.945 0.952 4.100 1.00 93.81 104 LYS A CA 1
ATOM 828 C C . LYS A 1 104 ? -13.238 1.961 2.990 1.00 93.81 104 LYS A C 1
ATOM 830 O O . LYS A 1 104 ? -12.659 1.844 1.914 1.00 93.81 104 LYS A O 1
ATOM 835 N N . ASN A 1 105 ? -14.110 2.935 3.242 1.00 92.31 105 ASN A N 1
ATOM 836 C CA . ASN A 1 105 ? -14.507 3.949 2.260 1.00 92.31 105 ASN A CA 1
ATOM 837 C C . ASN A 1 105 ? -13.356 4.898 1.902 1.00 92.31 105 ASN A C 1
ATOM 839 O O . ASN A 1 105 ? -13.266 5.359 0.768 1.00 92.31 105 ASN A O 1
ATOM 843 N N . GLU A 1 106 ? -12.456 5.150 2.848 1.00 89.00 106 GLU A N 1
ATOM 844 C CA . GLU A 1 106 ? -11.218 5.903 2.629 1.00 89.00 106 GLU A CA 1
ATOM 845 C C . GLU A 1 106 ? -10.099 5.055 1.988 1.00 89.00 106 GLU A C 1
ATOM 847 O O . GLU A 1 106 ? -9.054 5.583 1.613 1.00 89.00 106 GLU A O 1
ATOM 852 N N . GLY A 1 107 ? -10.312 3.746 1.818 1.00 88.31 107 GLY A N 1
ATOM 853 C CA . GLY A 1 107 ? -9.382 2.845 1.137 1.00 88.31 107 GLY A CA 1
ATOM 854 C C . GLY A 1 107 ? -8.228 2.324 1.997 1.00 88.31 107 GLY A C 1
ATOM 855 O O . GLY A 1 107 ? -7.358 1.643 1.461 1.00 88.31 107 GLY A O 1
ATOM 856 N N . TRP A 1 108 ? -8.223 2.569 3.312 1.00 88.56 108 TRP A N 1
ATOM 857 C CA . TRP A 1 108 ? -7.174 2.086 4.228 1.00 88.56 108 TRP A CA 1
ATOM 858 C C . TRP A 1 108 ? -7.102 0.563 4.318 1.00 88.56 108 TRP A C 1
ATOM 860 O O . TRP A 1 108 ? -6.046 0.011 4.609 1.00 88.56 108 TRP A O 1
ATOM 870 N N . LEU A 1 109 ? -8.229 -0.114 4.088 1.00 91.69 109 LEU A N 1
ATOM 871 C CA . LEU A 1 109 ? -8.321 -1.573 4.193 1.00 91.69 109 LEU A CA 1
ATOM 872 C C . LEU A 1 109 ? -8.002 -2.291 2.871 1.00 91.69 109 LEU A C 1
ATOM 874 O O . LEU A 1 109 ? -7.987 -3.520 2.826 1.00 91.69 109 LEU A O 1
ATOM 878 N N . ALA A 1 110 ? -7.814 -1.550 1.777 1.00 90.38 110 ALA A N 1
ATOM 879 C CA . ALA A 1 110 ? -7.625 -2.135 0.458 1.00 90.38 110 ALA A CA 1
ATOM 880 C C . ALA A 1 110 ? -6.159 -2.513 0.221 1.00 90.38 110 ALA A C 1
ATOM 882 O O . ALA A 1 110 ? -5.251 -1.717 0.463 1.00 90.38 110 ALA A O 1
ATOM 883 N N . LYS A 1 111 ? -5.939 -3.709 -0.337 1.00 92.12 111 LYS A N 1
ATOM 884 C CA . LYS A 1 111 ? -4.636 -4.069 -0.901 1.00 92.12 111 LYS A CA 1
ATOM 885 C C . LYS A 1 111 ? -4.297 -3.120 -2.056 1.00 92.12 111 LYS A C 1
ATOM 887 O O . LYS A 1 111 ? -5.192 -2.801 -2.850 1.00 92.12 111 LYS A O 1
ATOM 892 N N . PRO A 1 112 ? -3.029 -2.699 -2.199 1.00 91.00 112 PRO A N 1
ATOM 893 C CA . PRO A 1 112 ? -2.601 -1.929 -3.354 1.00 91.00 112 PRO A CA 1
ATOM 894 C C . PRO A 1 112 ? -2.960 -2.659 -4.645 1.00 91.00 112 PRO A C 1
ATOM 896 O O . PRO A 1 112 ? -2.685 -3.849 -4.795 1.00 91.00 112 PRO A O 1
ATOM 899 N N . THR A 1 113 ? -3.542 -1.933 -5.595 1.00 90.25 113 THR A N 1
ATOM 900 C CA . THR A 1 113 ? -3.822 -2.450 -6.940 1.00 90.25 113 THR A CA 1
ATOM 901 C C . THR A 1 113 ? -2.938 -1.739 -7.956 1.00 90.25 113 THR A C 1
ATOM 903 O O . THR A 1 113 ? -2.748 -0.518 -7.881 1.00 90.25 113 THR A O 1
ATOM 906 N N . TYR A 1 114 ? -2.387 -2.484 -8.918 1.00 89.38 114 TYR A N 1
ATOM 907 C CA . TYR A 1 114 ? -1.572 -1.893 -9.973 1.00 89.38 114 TYR A CA 1
ATOM 908 C C . TYR A 1 114 ? -2.351 -0.793 -10.709 1.00 89.38 114 TYR A C 1
ATOM 910 O O . TYR A 1 114 ? -3.518 -0.951 -11.062 1.00 89.38 114 TYR A O 1
ATOM 918 N N . GLY A 1 115 ? -1.705 0.356 -10.911 1.00 83.75 115 GLY A N 1
ATOM 919 C CA . GLY A 1 115 ? -2.285 1.500 -11.614 1.00 83.75 115 GLY A CA 1
ATOM 920 C C . GLY A 1 115 ? -3.285 2.354 -10.828 1.00 83.75 115 GLY A C 1
ATOM 921 O O . GLY A 1 115 ? -3.655 3.422 -11.315 1.00 83.75 115 GLY A O 1
ATOM 922 N N . GLN A 1 116 ? -3.649 1.975 -9.597 1.00 80.44 116 GLN A N 1
ATOM 923 C CA . GLN A 1 116 ? -4.555 2.747 -8.730 1.00 80.44 116 GLN A CA 1
ATOM 924 C C . GLN A 1 116 ? -4.074 4.187 -8.476 1.00 80.44 116 GLN A C 1
ATOM 926 O O . GLN A 1 116 ? -4.882 5.099 -8.325 1.00 80.44 116 GLN A O 1
ATOM 931 N N . TYR A 1 117 ? -2.757 4.402 -8.452 1.00 66.25 117 TYR A N 1
ATOM 932 C CA . TYR A 1 117 ? -2.134 5.698 -8.157 1.00 66.25 117 TYR A CA 1
ATOM 933 C C . TYR A 1 117 ? -1.546 6.379 -9.398 1.00 66.25 117 TYR A C 1
ATOM 935 O O . TYR A 1 117 ? -0.683 7.253 -9.292 1.00 66.25 117 TYR A O 1
ATOM 943 N N . SER A 1 118 ? -1.979 5.969 -10.592 1.00 67.31 118 SER A N 1
ATOM 944 C CA . SER A 1 118 ? -1.526 6.594 -11.829 1.00 67.31 118 SER A CA 1
ATOM 945 C C . SER A 1 118 ? -2.046 8.021 -11.940 1.00 67.31 118 SER A C 1
ATOM 947 O O . SER A 1 118 ? -3.247 8.261 -12.017 1.00 67.31 118 SER A O 1
ATOM 949 N N . TYR A 1 119 ? -1.125 8.975 -12.053 1.00 62.19 119 TYR A N 1
ATOM 950 C CA . TYR A 1 119 ? -1.443 10.363 -12.405 1.00 62.19 119 TYR A CA 1
ATOM 951 C C . TYR A 1 119 ? -1.770 10.536 -13.902 1.00 62.19 119 TYR A C 1
ATOM 953 O O . TYR A 1 119 ? -1.975 11.652 -14.371 1.00 62.19 119 TYR A O 1
ATOM 961 N N . THR A 1 120 ? -1.781 9.445 -14.678 1.00 62.12 120 THR A N 1
ATOM 962 C CA . THR A 1 120 ? -2.072 9.434 -16.118 1.00 62.12 120 THR A CA 1
ATOM 963 C C . THR A 1 120 ? -3.217 8.473 -16.428 1.00 62.12 120 THR A C 1
ATOM 965 O O . THR A 1 120 ? -3.516 7.590 -15.628 1.00 62.12 120 THR A O 1
ATOM 968 N N . ALA A 1 121 ? -3.862 8.625 -17.591 1.00 66.50 121 ALA A N 1
ATOM 969 C CA . ALA A 1 121 ? -4.963 7.746 -17.992 1.00 66.50 121 ALA A CA 1
ATOM 970 C C . ALA A 1 121 ? -4.572 6.255 -17.840 1.00 66.50 121 ALA A C 1
ATOM 972 O O . ALA A 1 121 ? -3.514 5.882 -18.353 1.00 66.50 121 ALA A O 1
ATOM 973 N N . PRO A 1 122 ? -5.401 5.405 -17.199 1.00 68.38 122 PRO A N 1
ATOM 974 C CA . PRO A 1 122 ? -5.067 4.006 -16.898 1.00 68.38 122 PRO A CA 1
ATOM 975 C C . PRO A 1 122 ? -4.556 3.200 -18.102 1.00 68.38 122 PRO A C 1
ATOM 977 O O . PRO A 1 122 ? -3.609 2.434 -17.979 1.00 68.38 122 PRO A O 1
ATOM 980 N N . LYS A 1 123 ? -5.090 3.463 -19.301 1.00 69.00 123 LYS A N 1
ATOM 981 C CA . LYS A 1 123 ? -4.655 2.823 -20.557 1.00 69.00 123 LYS A CA 1
ATOM 982 C C . LYS A 1 123 ? -3.173 3.038 -20.898 1.00 69.00 123 LYS A C 1
ATOM 984 O O . LYS A 1 123 ? -2.579 2.232 -21.596 1.00 69.00 123 LYS A O 1
ATOM 989 N N . ASN A 1 124 ? -2.560 4.125 -20.425 1.00 75.44 124 ASN A N 1
ATOM 990 C CA . ASN A 1 124 ? -1.163 4.454 -20.737 1.00 75.44 124 ASN A CA 1
ATOM 991 C C . ASN A 1 124 ? -0.150 3.695 -19.874 1.00 75.44 124 ASN A C 1
ATOM 993 O O . ASN A 1 124 ? 1.051 3.768 -20.139 1.00 75.44 124 ASN A O 1
ATOM 997 N N . ILE A 1 125 ? -0.623 3.019 -18.829 1.00 84.62 125 ILE A N 1
ATOM 998 C CA . ILE A 1 125 ? 0.214 2.242 -17.917 1.00 84.62 125 ILE A CA 1
ATOM 999 C C . ILE A 1 125 ? -0.151 0.757 -17.913 1.00 84.62 125 ILE A C 1
ATOM 1001 O O . ILE A 1 125 ? 0.489 -0.008 -17.214 1.00 84.62 125 ILE A O 1
ATOM 1005 N N . GLU A 1 126 ? -1.150 0.340 -18.689 1.00 89.38 126 GLU A N 1
ATOM 1006 C CA . GLU A 1 126 ? -1.583 -1.054 -18.771 1.00 89.38 126 GLU A CA 1
ATOM 1007 C C . GLU A 1 126 ? -0.418 -1.968 -19.184 1.00 89.38 126 GLU A C 1
ATOM 1009 O O . GLU A 1 126 ? 0.311 -1.687 -20.144 1.00 89.38 126 GLU A O 1
ATOM 1014 N N . LEU A 1 127 ? -0.201 -3.034 -18.418 1.00 90.06 127 LEU A N 1
ATOM 1015 C CA . LEU A 1 127 ? 0.808 -4.053 -18.695 1.00 90.06 127 LEU A CA 1
ATOM 1016 C C . LEU A 1 127 ? 0.201 -5.118 -19.614 1.00 90.06 127 LEU A C 1
ATOM 1018 O O . LEU A 1 127 ? -0.986 -5.410 -19.511 1.00 90.06 127 LEU A O 1
ATOM 1022 N N . ASN A 1 128 ? 1.001 -5.657 -20.534 1.00 91.94 128 ASN A N 1
ATOM 1023 C CA . ASN A 1 128 ? 0.603 -6.864 -21.265 1.00 91.94 128 ASN A CA 1
ATOM 1024 C C . ASN A 1 128 ? 0.845 -8.105 -20.387 1.00 91.94 128 ASN A C 1
ATOM 1026 O O . ASN A 1 128 ? 1.458 -7.994 -19.327 1.00 91.94 128 ASN A O 1
ATOM 1030 N N . ASP A 1 129 ? 0.412 -9.277 -20.846 1.00 93.69 129 ASP A N 1
ATOM 1031 C CA . ASP A 1 129 ? 0.519 -10.524 -20.075 1.00 93.69 129 ASP A CA 1
ATOM 1032 C C . ASP A 1 129 ? 1.966 -10.846 -19.655 1.00 93.69 129 ASP A C 1
ATOM 1034 O O . ASP A 1 129 ? 2.211 -11.158 -18.494 1.00 93.69 129 ASP A O 1
ATOM 1038 N N . ASN A 1 130 ? 2.949 -10.661 -20.543 1.00 90.69 130 ASN A N 1
ATOM 1039 C CA . ASN A 1 130 ? 4.362 -10.900 -20.218 1.00 90.69 130 ASN A CA 1
ATOM 1040 C C . ASN A 1 130 ? 4.890 -9.920 -19.152 1.00 90.69 130 ASN A C 1
ATOM 1042 O O . ASN A 1 130 ? 5.674 -10.292 -18.282 1.00 90.69 130 ASN A O 1
ATOM 1046 N N . ASP A 1 131 ? 4.477 -8.652 -19.223 1.00 92.69 131 ASP A N 1
ATOM 1047 C CA . ASP A 1 131 ? 4.836 -7.630 -18.238 1.00 92.69 131 ASP A CA 1
ATOM 1048 C C . ASP A 1 131 ? 4.162 -7.899 -16.881 1.00 92.69 131 ASP A C 1
ATOM 1050 O O . ASP A 1 131 ? 4.736 -7.587 -15.838 1.00 92.69 131 ASP A O 1
ATOM 1054 N N . LEU A 1 132 ? 2.957 -8.476 -16.881 1.00 93.19 132 LEU A N 1
ATOM 1055 C CA . LEU A 1 132 ? 2.274 -8.913 -15.662 1.00 93.19 132 LEU A CA 1
ATOM 1056 C C . LEU A 1 132 ? 3.000 -10.098 -15.020 1.00 93.19 132 LEU A C 1
ATOM 1058 O O . LEU A 1 132 ? 3.275 -10.047 -13.827 1.00 93.19 132 LEU A O 1
ATOM 1062 N N . GLU A 1 133 ? 3.403 -11.103 -15.801 1.00 93.06 133 GLU A N 1
ATOM 1063 C CA . GLU A 1 133 ? 4.192 -12.237 -15.296 1.00 93.06 133 GLU A CA 1
ATOM 1064 C C . GLU A 1 133 ? 5.528 -11.783 -14.687 1.00 93.06 133 GLU A C 1
ATOM 1066 O O . GLU A 1 133 ? 5.931 -12.243 -13.615 1.00 93.06 133 GLU A O 1
ATOM 1071 N N . ALA A 1 134 ? 6.214 -10.843 -15.343 1.00 91.44 134 ALA A N 1
ATOM 1072 C CA . ALA A 1 134 ? 7.446 -10.269 -14.817 1.00 91.44 134 ALA A CA 1
ATOM 1073 C C . ALA A 1 134 ? 7.203 -9.488 -13.516 1.00 91.44 134 ALA A C 1
ATOM 1075 O O . ALA A 1 134 ? 7.982 -9.619 -12.570 1.00 91.44 134 ALA A O 1
ATOM 1076 N N . LEU A 1 135 ? 6.117 -8.712 -13.437 1.00 91.69 135 LEU A N 1
ATOM 1077 C CA . LEU A 1 135 ? 5.725 -8.017 -12.214 1.00 91.69 135 LEU A CA 1
ATOM 1078 C C . LEU A 1 135 ? 5.426 -9.002 -11.073 1.00 91.69 135 LEU A C 1
ATOM 1080 O O . LEU A 1 135 ? 5.925 -8.803 -9.966 1.00 91.69 135 LEU A O 1
ATOM 1084 N N . ASP A 1 136 ? 4.677 -10.069 -11.343 1.00 91.94 136 ASP A N 1
ATOM 1085 C CA . ASP A 1 136 ? 4.339 -11.105 -10.361 1.00 91.94 136 ASP A CA 1
ATOM 1086 C C . ASP A 1 136 ? 5.591 -11.800 -9.814 1.00 91.94 136 ASP A C 1
ATOM 1088 O O . ASP A 1 136 ? 5.703 -12.034 -8.606 1.00 91.94 136 ASP A O 1
ATOM 1092 N N . LEU A 1 137 ? 6.586 -12.056 -10.670 1.00 89.50 137 LEU A N 1
ATOM 1093 C CA . LEU A 1 137 ? 7.876 -12.580 -10.230 1.00 89.50 137 LEU A CA 1
ATOM 1094 C C . LEU A 1 137 ? 8.570 -11.615 -9.260 1.00 89.50 137 LEU A C 1
ATOM 1096 O O . LEU A 1 137 ? 9.046 -12.051 -8.213 1.00 89.50 137 LEU A O 1
ATOM 1100 N N . LEU A 1 138 ? 8.606 -10.313 -9.559 1.00 87.81 138 LEU A N 1
ATOM 1101 C CA . LEU A 1 138 ? 9.205 -9.325 -8.655 1.00 87.81 138 LEU A CA 1
ATOM 1102 C C . LEU A 1 138 ? 8.482 -9.269 -7.303 1.00 87.81 138 LEU A C 1
ATOM 1104 O O . LEU A 1 138 ? 9.139 -9.190 -6.266 1.00 87.81 138 LEU A O 1
ATOM 1108 N N . LEU A 1 139 ? 7.149 -9.355 -7.304 1.00 89.19 139 LEU A N 1
ATOM 1109 C CA . LEU A 1 139 ? 6.355 -9.414 -6.076 1.00 89.19 139 LEU A CA 1
ATOM 1110 C C . LEU A 1 139 ? 6.691 -10.659 -5.247 1.00 89.19 139 LEU A C 1
ATOM 1112 O O . LEU A 1 139 ? 6.874 -10.549 -4.041 1.00 89.19 139 LEU A O 1
ATOM 1116 N N . SER A 1 140 ? 6.838 -11.824 -5.888 1.00 88.06 140 SER A N 1
ATOM 1117 C CA . SER A 1 140 ? 7.183 -13.079 -5.200 1.00 88.06 140 SER A CA 1
ATOM 1118 C C . SER A 1 140 ? 8.577 -13.083 -4.558 1.00 88.06 140 SER A C 1
ATOM 1120 O O . SER A 1 140 ? 8.854 -13.897 -3.681 1.00 88.06 140 SER A O 1
ATOM 1122 N N . LEU A 1 141 ? 9.455 -12.182 -5.005 1.00 83.06 141 LEU A N 1
ATOM 1123 C CA . LEU A 1 141 ? 10.823 -12.027 -4.513 1.00 83.06 141 LEU A CA 1
ATOM 1124 C C . LEU A 1 141 ? 10.958 -10.914 -3.463 1.00 83.06 141 LEU A C 1
ATOM 1126 O O . LEU A 1 141 ? 12.085 -10.591 -3.081 1.00 83.06 141 LEU A O 1
ATOM 1130 N N . ASP A 1 142 ? 9.848 -10.286 -3.053 1.00 78.62 142 ASP A N 1
ATOM 1131 C CA . ASP A 1 142 ? 9.840 -9.074 -2.222 1.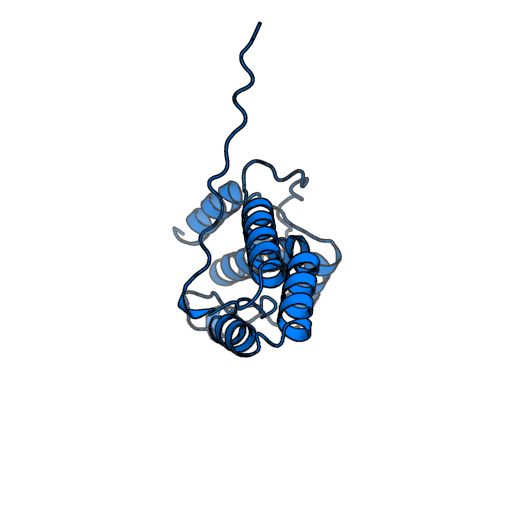00 78.62 142 ASP A CA 1
ATOM 1132 C C . ASP A 1 142 ? 10.792 -7.991 -2.772 1.00 78.62 142 ASP A C 1
ATOM 1134 O O . ASP A 1 142 ? 11.506 -7.292 -2.044 1.00 78.62 142 ASP A O 1
ATOM 1138 N N . TYR A 1 143 ? 10.846 -7.876 -4.102 1.00 77.12 143 TYR A N 1
ATOM 1139 C CA . TYR A 1 143 ? 11.819 -7.043 -4.791 1.00 77.12 143 TYR A CA 1
ATOM 1140 C C . TYR A 1 143 ? 11.514 -5.552 -4.596 1.00 77.12 143 TYR A C 1
ATOM 1142 O O . TYR A 1 143 ? 10.521 -5.020 -5.097 1.00 77.12 143 TYR A O 1
ATOM 1150 N N . LEU A 1 144 ? 12.428 -4.855 -3.915 1.00 75.81 144 LEU A N 1
ATOM 1151 C CA . LEU A 1 144 ? 12.391 -3.407 -3.737 1.00 75.81 144 LEU A CA 1
ATOM 1152 C C . LEU A 1 144 ? 13.762 -2.806 -4.097 1.00 75.81 144 LEU A C 1
ATOM 1154 O O . LEU A 1 144 ? 14.693 -2.893 -3.298 1.00 75.81 144 LEU A O 1
ATOM 1158 N N . PRO A 1 145 ? 13.919 -2.175 -5.272 1.00 66.69 145 PRO A N 1
ATOM 1159 C CA . PRO A 1 145 ? 15.225 -1.676 -5.711 1.00 66.69 145 PRO A CA 1
ATOM 1160 C C . PRO A 1 145 ? 15.610 -0.330 -5.087 1.00 66.69 145 PRO A C 1
ATOM 1162 O O . PRO A 1 145 ? 16.688 0.191 -5.365 1.00 66.69 145 PRO A O 1
ATOM 1165 N N . PHE A 1 146 ? 14.725 0.277 -4.287 1.00 68.06 146 PHE A N 1
ATOM 1166 C CA . PHE A 1 146 ? 14.882 1.652 -3.812 1.00 68.06 146 PHE A CA 1
ATOM 1167 C C . PHE A 1 146 ? 14.322 1.833 -2.404 1.00 68.06 146 PHE A C 1
ATOM 1169 O O . PHE A 1 146 ? 13.256 1.312 -2.067 1.00 68.06 146 PHE A O 1
ATOM 1176 N N . ASP A 1 147 ? 14.975 2.678 -1.612 1.00 65.81 147 ASP A N 1
ATOM 1177 C CA . ASP A 1 147 ? 14.331 3.288 -0.454 1.00 65.81 147 ASP A CA 1
ATOM 1178 C C . ASP A 1 147 ? 13.331 4.384 -0.893 1.00 65.81 147 ASP A C 1
ATOM 1180 O O . ASP A 1 147 ? 13.156 4.684 -2.076 1.00 65.81 147 ASP A O 1
ATOM 1184 N N . GLY A 1 148 ? 12.631 5.002 0.060 1.00 60.75 148 GLY A N 1
ATOM 1185 C CA . GLY A 1 148 ? 11.640 6.027 -0.269 1.00 60.75 148 GLY A CA 1
ATOM 1186 C C . GLY A 1 148 ? 12.213 7.367 -0.768 1.00 60.75 148 GLY A C 1
ATOM 1187 O O . GLY A 1 148 ? 11.424 8.193 -1.241 1.00 60.75 148 GLY A O 1
ATOM 1188 N N . ILE A 1 149 ? 13.520 7.619 -0.621 1.00 62.50 149 IL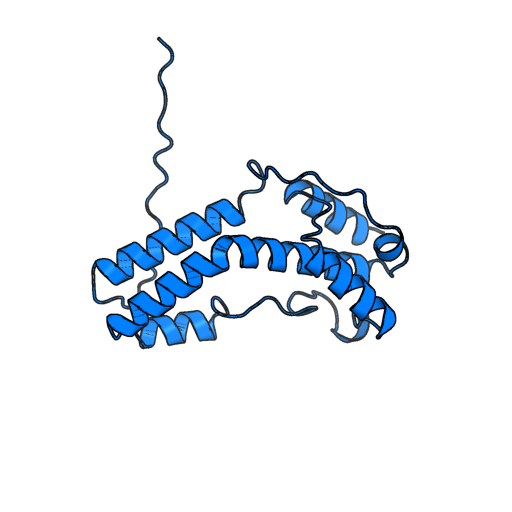E A N 1
ATOM 1189 C CA . ILE A 1 149 ? 14.245 8.781 -1.168 1.00 62.50 149 ILE A CA 1
ATOM 1190 C C . ILE A 1 149 ? 14.683 8.462 -2.599 1.00 62.50 149 ILE A C 1
ATOM 1192 O O . ILE A 1 149 ? 14.309 9.197 -3.511 1.00 62.50 149 ILE A O 1
ATOM 1196 N N . GLY A 1 150 ? 15.350 7.325 -2.811 1.00 65.06 150 GLY A N 1
ATOM 1197 C CA . GLY A 1 150 ? 15.720 6.800 -4.124 1.00 65.06 150 GLY A CA 1
ATOM 1198 C C . GLY A 1 150 ? 14.502 6.602 -5.026 1.00 65.06 150 GLY A C 1
ATOM 1199 O O . GLY A 1 150 ? 14.550 6.910 -6.211 1.00 65.06 150 GLY A O 1
ATOM 1200 N N . MET A 1 151 ? 13.358 6.222 -4.451 1.00 70.00 151 MET A N 1
ATOM 1201 C CA . MET A 1 151 ? 12.058 6.250 -5.119 1.00 70.00 151 MET A CA 1
ATOM 1202 C C . MET A 1 151 ? 11.699 7.648 -5.638 1.00 70.00 151 MET A C 1
ATOM 1204 O O . MET A 1 151 ? 11.287 7.807 -6.783 1.00 70.00 151 MET A O 1
ATOM 1208 N N . GLY A 1 152 ? 11.814 8.671 -4.787 1.00 61.75 152 GLY A N 1
ATOM 1209 C CA . GLY A 1 152 ? 11.495 10.051 -5.151 1.00 61.75 152 GLY A CA 1
ATOM 1210 C C . GLY A 1 152 ? 12.413 10.577 -6.253 1.00 61.75 152 GLY A C 1
ATOM 1211 O O . GLY A 1 152 ? 11.938 11.202 -7.199 1.00 61.75 152 GLY A O 1
ATOM 1212 N N . GLU A 1 153 ? 13.707 10.272 -6.166 1.00 69.00 153 GLU A N 1
ATOM 1213 C CA . GLU A 1 153 ? 14.696 10.622 -7.186 1.00 69.00 153 GLU A CA 1
ATOM 1214 C C . GLU A 1 153 ? 14.445 9.897 -8.508 1.00 69.00 153 GLU A C 1
ATOM 1216 O O . GLU A 1 153 ? 14.467 10.534 -9.563 1.00 69.00 153 GLU A O 1
ATOM 1221 N N . LEU A 1 154 ? 14.137 8.599 -8.457 1.00 71.44 154 LEU A N 1
ATOM 1222 C CA . LEU A 1 154 ? 13.802 7.812 -9.635 1.00 71.44 154 LEU A CA 1
ATOM 1223 C C . LEU A 1 154 ? 12.519 8.321 -10.286 1.00 71.44 154 LEU A C 1
ATOM 1225 O O . LEU A 1 154 ? 12.520 8.631 -11.472 1.00 71.44 154 LEU A O 1
ATOM 1229 N N . LEU A 1 155 ? 11.432 8.468 -9.526 1.00 72.06 155 LEU A N 1
ATOM 1230 C CA . LEU A 1 155 ? 10.164 8.975 -10.052 1.00 72.06 155 LEU A CA 1
ATOM 1231 C C . LEU A 1 155 ? 10.314 10.378 -10.642 1.00 72.06 155 LEU A C 1
ATOM 1233 O O . LEU A 1 155 ? 9.680 10.672 -11.653 1.00 72.06 155 LEU A O 1
ATOM 1237 N N . ARG A 1 156 ? 11.152 11.234 -10.047 1.00 72.06 156 ARG A N 1
ATOM 1238 C CA . ARG A 1 156 ? 11.508 12.533 -10.625 1.00 72.06 156 ARG A CA 1
ATOM 1239 C C . ARG A 1 156 ? 12.236 12.357 -11.961 1.00 72.06 156 ARG A C 1
ATOM 1241 O O . ARG A 1 156 ? 11.791 12.909 -12.962 1.00 72.06 156 ARG A O 1
ATOM 1248 N N . GLY A 1 157 ? 13.278 11.527 -12.009 1.00 69.62 157 GLY A N 1
ATOM 1249 C CA . GLY A 1 157 ? 14.036 11.252 -13.235 1.00 69.62 157 GLY A CA 1
ATOM 1250 C C . GLY A 1 157 ? 13.202 10.625 -14.360 1.00 69.62 157 GLY A C 1
ATOM 1251 O O . GLY A 1 157 ? 13.455 10.897 -15.531 1.00 69.62 157 GLY A O 1
ATOM 1252 N N . LEU A 1 158 ? 12.182 9.833 -14.017 1.00 70.44 158 LEU A N 1
ATOM 1253 C CA . LEU A 1 158 ? 11.231 9.244 -14.966 1.00 70.44 158 LEU A CA 1
ATOM 1254 C C . LEU A 1 158 ? 10.175 10.245 -15.473 1.00 70.44 158 LEU A C 1
ATOM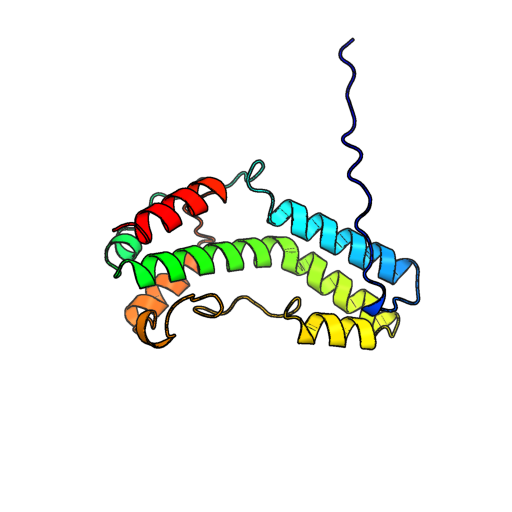 1256 O O . LEU A 1 158 ? 9.517 9.968 -16.472 1.00 70.44 158 LEU A O 1
ATOM 1260 N N . ARG A 1 159 ? 9.974 11.375 -14.779 1.00 64.75 159 ARG A N 1
ATOM 1261 C CA . ARG A 1 159 ? 8.999 12.427 -15.132 1.00 64.75 159 ARG A CA 1
ATOM 1262 C C . ARG A 1 159 ? 9.613 13.598 -15.896 1.00 64.75 159 ARG A C 1
ATOM 1264 O O . ARG A 1 159 ? 8.898 14.263 -16.634 1.00 64.75 159 ARG A O 1
ATOM 1271 N N . GLU A 1 160 ? 10.894 13.876 -15.677 1.00 63.69 160 GLU A N 1
ATOM 1272 C CA . GLU A 1 160 ? 11.611 15.025 -16.250 1.00 63.69 160 GLU A CA 1
ATOM 1273 C C . GLU A 1 160 ? 12.279 14.721 -17.611 1.00 63.69 160 GLU A C 1
ATOM 1275 O O . GLU A 1 160 ? 13.008 15.562 -18.135 1.00 63.69 160 GLU A O 1
ATOM 1280 N N . LYS A 1 161 ? 12.027 13.541 -18.195 1.00 54.62 161 LYS A N 1
ATOM 1281 C CA . LYS A 1 161 ? 12.506 13.100 -19.517 1.00 54.62 161 LYS A CA 1
ATOM 1282 C C . LYS A 1 161 ? 11.342 12.803 -20.455 1.00 54.62 161 LYS A C 1
ATOM 1284 O O . LYS A 1 161 ? 11.505 13.074 -21.663 1.00 54.62 161 LYS A O 1
#

Sequence (161 aa):
MLLGGTLSYAQPDVPDNLMLKSDSSIESYISFIQKFKVCGDKTNRSNNPYPINDWLLSLPLKKQASVVAYLLRVYEYNCYEDSLNEMVDTLSKNKDFKAIEVLKNEGWLAKPTYGQYSYTAPKNIELNDNDLEALDLLLSLDYLPFDGIGMGELLRGLREK

Organism: NCBI:txid1660266

Radius of gyration: 18.69 Å; chains: 1; bounding box: 46×28×51 Å

Secondary structure (DSSP, 8-state):
---------PPPPPPGGG---SHHHHHHHHHHHHHHHHHH-SSS-----PPPPHHHHHS-HHHHHHHHHHHHHHHHHHHHHHHHHHHHHHHHHTT-HHHHHHHHHTTTTSPP-TTTT-SS-GGGTPPPHHHHHHHHHHHHTT-----HHHHHHHHHHHH--

=== Feature glossary ===
Each block in this record encodes a different view of the same protein. In brief:

Predicted aligned error. PAE(i, j) answers: if I align the predicted and true structures on residue i, how far off (in Å) do I expect residue j to be? A block-diagonal PAE matrix with low values on the blocks and high values off-diagonal is the signature of a multi-domain protein with confidently predicted domains but uncertain inter-domain orientation.

Contact-map, Ramachandran, and PAE plots. Plot images: a contact map (which residues are close in 3D, as an N×N binary image), a Ramachandran scatter (backbone torsion angles, revealing secondary-structure composition at a glance), and — for AlphaFold structures — a PAE heatmap (pairwise prediction confidence).

Backbone torsions (φ/ψ). φ (phi) and ψ (psi) are the two rotatable backbone dihedrals per residue: φ is the C(i-1)–N–Cα–C torsion, ψ is the N–Cα–C–N(i+1) torsion, both in degrees on (−180°, 180°]. α-helical residues cluster near (−60°, −45°); β-strand residues near (−120°, +130°). A Ramachandran plot is simply a scatter of (φ, ψ) for every residue.

Foldseek 3Di. A 3Di character summarizes, for each residue, the relative orientation of the Cα frame of its nearest spatial neighbor. Because it encodes fold topology rather than chemistry, 3Di alignments detect remote structural similarity that sequence alignment misses.

Radius of gyration, Cα contacts, bounding box. Three whole-structure scalars: the radius of gyration (RMS distance of Cα from centroid, in Å), the count of Cα–Cα contacts (pairs closer than 8 Å and separated by more than four residues in sequence — i.e. tertiary, not local, contacts), and the bounding-box dimensions. Together they distinguish compact globular folds from extended fibres or disordered chains.

Sequence. Sequence gives the chain of amino acids in standard one-letter code (A=alanine, C=cysteine, …, Y=tyrosine), read N→C. It is the only feature that is directly encoded by the gene; all structural features are derived from the folded form of this sequence.

mmCIF coordinates. Atomic coordinates in PDBx/mmCIF format — the same representation the Protein Data Bank distributes. Each line of the _atom_site loop places one backbone atom in Cartesian space (units: ångströms, origin: arbitrary).

Secondary structure (3-state, P-SEA). Three-state secondary structure (P-SEA) collapses the eight DSSP classes into helix (a), strand (b), and coil (c). P-SEA assigns these from Cα geometry alone — distances and angles — without requiring backbone oxygens, so it works on any Cα trace.

InterPro / GO / CATH / organism. Functional annotations link the protein to curated databases. InterPro entries identify conserved domains and families by matching the sequence against member-database signatures (Pfam, PROSITE, CDD, …). Gene Ontology (GO) terms describe molecular function, biological process, and cellular component in a controlled vocabulary. CATH places the structure in a hierarchical fold classification (Class/Architecture/Topology/Homologous-superfamily). The organism is the source species.

B-factor. B-factor (Debye–Waller factor) reflects atomic displacement in the crystal lattice. It is an experimental observable (units Å²), not a prediction; low values mean the atom is pinned down, high values mean it moves or is heterogeneous across the crystal.

Rendered structure images. Structure images are PyMOL renders from six orthogonal camera directions. Cartoon representation draws helices as coils and strands as arrows; sticks shows the backbone as bonds; surface shows the solvent-excluded envelope. Rainbow coloring maps sequence position to hue (blue→red, N→C); chain coloring assigns a distinct color per polypeptide.

Solvent-accessible surface area. Solvent-accessible surface area (SASA) is the area in Å² traced out by the centre of a 1.4 Å probe sphere (a water molecule) rolled over the protein's van der Waals surface (Shrake–Rupley / Lee–Richards construction). Buried residues have near-zero SASA; fully exposed residues can exceed 200 Å². The total SASA scales roughly with the number of surface residues.

Secondary structure (8-state, DSSP). The SS8 string is DSSP's per-residue secondary-structure call. α-helix (H) means an i→i+4 H-bond ladder; β-strand (E) means the residue participates in a β-sheet; 3₁₀ (G) and π (I) are tighter and wider helices; T/S are turns/bends; '-' is loop.

pLDDT. For AlphaFold models, the B-factor field carries pLDDT — the model's own estimate of local accuracy on a 0–100 scale. Regions with pLDDT<50 should be treated as essentially unmodeled; they often correspond to intrinsically disordered segments.

Nearest PDB structures. Nearest PDB neighbors are the top structural matches found by Foldseek when searching this structure against the entire Protein Data Bank. Each hit reports a TM-score (0 to 1; >0.5 almost always implies the same fold) and an E-value. These are *structural* homologs — they may share no detectable sequence similarity.